Protein AF-A0A3B5K339-F1 (afdb_monomer)

Sequence (119 aa):
MIAVAQLWCQLKMARFLRPNIRSFVSSQLRMSSDQLGELGKGAGKGGGGGGSIREAGGAMGKKQAAEEEMYFRRKEQEQLAALKQHHQEEIDHHKKEIERLQREIDRHKGKIRKLKHDD

Structure (mmCIF, N/CA/C/O backbone):
data_AF-A0A3B5K339-F1
#
_entry.id   AF-A0A3B5K339-F1
#
loop_
_atom_site.group_PDB
_atom_site.id
_atom_site.type_symbol
_atom_site.label_atom_id
_atom_site.label_alt_id
_atom_site.label_comp_id
_atom_site.label_asym_id
_atom_site.label_entity_id
_atom_site.label_seq_id
_atom_site.pdbx_PDB_ins_code
_atom_site.Cartn_x
_atom_site.Cartn_y
_atom_site.Cartn_z
_atom_site.occupancy
_atom_site.B_iso_or_equiv
_atom_site.auth_seq_id
_atom_site.auth_comp_id
_atom_site.auth_asym_id
_atom_site.auth_atom_id
_atom_site.pdbx_PDB_model_num
ATOM 1 N N . MET A 1 1 ? -47.223 -0.184 -0.264 1.00 55.62 1 MET A N 1
ATOM 2 C CA . MET A 1 1 ? -47.301 0.618 -1.510 1.00 55.62 1 MET A CA 1
ATOM 3 C C . MET A 1 1 ? -45.941 0.984 -2.125 1.00 55.62 1 MET A C 1
ATOM 5 O O . MET A 1 1 ? -45.921 1.401 -3.271 1.00 55.62 1 MET A O 1
ATOM 9 N N . ILE A 1 2 ? -44.803 0.768 -1.449 1.00 49.03 2 ILE A N 1
ATOM 10 C CA . ILE A 1 2 ? -43.467 1.119 -1.984 1.00 49.03 2 ILE A CA 1
ATOM 11 C C . ILE A 1 2 ? -42.930 0.064 -2.982 1.00 49.03 2 ILE A C 1
ATOM 13 O O . ILE A 1 2 ? -42.337 0.414 -3.998 1.00 49.03 2 ILE A O 1
ATOM 17 N N . ALA A 1 3 ? -43.242 -1.223 -2.778 1.00 52.34 3 ALA A N 1
ATOM 18 C CA . ALA A 1 3 ? -42.737 -2.316 -3.621 1.00 52.34 3 ALA A CA 1
ATOM 19 C C . ALA A 1 3 ? -43.247 -2.301 -5.081 1.00 52.34 3 ALA A C 1
ATOM 21 O O . ALA A 1 3 ? -42.542 -2.736 -5.988 1.00 52.34 3 ALA A O 1
ATOM 22 N N . VAL A 1 4 ? -44.445 -1.760 -5.338 1.00 58.00 4 VAL A N 1
ATOM 23 C CA . VAL A 1 4 ? -45.028 -1.700 -6.695 1.00 58.00 4 VAL A CA 1
ATOM 24 C C . VAL A 1 4 ? -44.374 -0.591 -7.534 1.00 58.00 4 VAL A C 1
ATOM 26 O O . VAL A 1 4 ? -44.203 -0.750 -8.741 1.00 58.00 4 VAL A O 1
ATOM 29 N N . ALA A 1 5 ? -43.917 0.494 -6.898 1.00 55.41 5 ALA A N 1
ATOM 30 C CA . ALA A 1 5 ? -43.210 1.585 -7.572 1.00 55.41 5 ALA A CA 1
ATOM 31 C C . ALA A 1 5 ? -41.781 1.189 -7.991 1.00 55.41 5 ALA A C 1
ATOM 33 O O . ALA A 1 5 ? -41.331 1.552 -9.079 1.00 55.41 5 ALA A O 1
ATOM 34 N N . GLN A 1 6 ? -41.084 0.387 -7.176 1.00 49.78 6 GLN A N 1
ATOM 35 C CA . GLN A 1 6 ? -39.750 -0.124 -7.518 1.00 49.78 6 GLN A CA 1
ATOM 36 C C . GLN A 1 6 ? -39.779 -1.134 -8.672 1.00 49.78 6 GLN A C 1
ATOM 38 O O . GLN A 1 6 ? -38.906 -1.080 -9.539 1.00 49.78 6 GLN A O 1
ATOM 43 N N . LEU A 1 7 ? -40.814 -1.978 -8.757 1.00 54.22 7 LEU A N 1
ATOM 44 C CA . LEU A 1 7 ? -40.964 -2.914 -9.877 1.00 54.22 7 LEU A CA 1
ATOM 45 C C . LEU A 1 7 ? -41.302 -2.203 -11.202 1.00 54.22 7 LEU A C 1
ATOM 47 O O . LEU A 1 7 ? -40.845 -2.618 -12.266 1.00 54.22 7 LEU A O 1
ATOM 51 N N . TRP A 1 8 ? -42.053 -1.098 -11.152 1.00 51.84 8 TRP A N 1
ATOM 52 C CA . TRP A 1 8 ? -42.402 -0.326 -12.352 1.00 51.84 8 TRP A CA 1
ATOM 53 C C . TRP A 1 8 ? -41.218 0.487 -12.904 1.00 51.84 8 TRP A C 1
ATOM 55 O O . TRP A 1 8 ? -41.083 0.645 -14.118 1.00 51.84 8 TRP A O 1
ATOM 65 N N . CYS A 1 9 ? -40.315 0.944 -12.028 1.00 49.72 9 CYS A N 1
ATOM 66 C CA . CYS A 1 9 ? -39.100 1.665 -12.420 1.00 49.72 9 CYS A CA 1
ATOM 67 C C . CYS A 1 9 ? -38.071 0.749 -13.113 1.00 49.72 9 CYS A C 1
ATOM 69 O O . CYS A 1 9 ? -37.437 1.154 -14.088 1.00 49.72 9 CYS A O 1
ATOM 71 N N . GLN A 1 10 ? -37.964 -0.518 -12.691 1.00 50.00 10 GLN A N 1
ATOM 72 C CA . GLN A 1 10 ? -37.074 -1.490 -13.341 1.00 50.00 10 GLN A CA 1
ATOM 73 C C . GLN A 1 10 ? -37.571 -1.929 -14.728 1.00 50.00 10 GLN A C 1
ATOM 75 O O . GLN A 1 10 ? -36.763 -2.124 -15.636 1.00 50.00 10 GLN A O 1
ATOM 80 N N . LEU A 1 11 ? -38.888 -2.032 -14.939 1.00 53.88 11 LEU A N 1
ATOM 81 C CA . LEU A 1 11 ? -39.436 -2.547 -16.200 1.00 53.88 11 LEU A CA 1
ATOM 82 C C . LEU A 1 11 ? -39.414 -1.518 -17.351 1.00 53.88 11 LEU A C 1
ATOM 84 O O . LEU A 1 11 ? -39.384 -1.902 -18.521 1.00 53.88 11 LEU A O 1
ATOM 88 N N . LYS A 1 12 ? -39.394 -0.210 -17.052 1.00 47.66 12 LYS A N 1
ATOM 89 C CA . LYS A 1 12 ? -39.463 0.858 -18.071 1.00 47.66 12 LYS A CA 1
ATOM 90 C C . LYS A 1 12 ? -38.102 1.287 -18.637 1.00 47.66 12 LYS A C 1
ATOM 92 O O . LYS A 1 12 ? -38.061 1.890 -19.706 1.00 47.66 12 LYS A O 1
ATOM 97 N N . MET A 1 13 ? -36.996 0.930 -17.979 1.00 43.91 13 MET A N 1
ATOM 98 C CA . MET A 1 13 ? -35.635 1.284 -18.422 1.00 43.91 13 MET A CA 1
ATOM 99 C C . MET A 1 13 ? -34.962 0.211 -19.291 1.00 43.91 13 MET A C 1
ATOM 101 O O . MET A 1 13 ? -33.965 0.483 -19.953 1.00 43.91 13 MET A O 1
ATOM 105 N N . ALA A 1 14 ? -35.532 -0.994 -19.377 1.00 51.09 14 ALA A N 1
ATOM 106 C CA . ALA A 1 14 ? -34.934 -2.112 -20.112 1.00 51.09 14 ALA A CA 1
ATOM 107 C C . ALA A 1 14 ? -35.214 -2.120 -21.633 1.00 51.09 14 ALA A C 1
ATOM 109 O O . ALA A 1 14 ? -34.805 -3.051 -22.327 1.00 51.09 14 ALA A O 1
ATOM 110 N N . ARG A 1 15 ? -35.911 -1.113 -22.186 1.00 55.22 15 ARG A N 1
ATOM 111 C CA . ARG A 1 15 ? -36.325 -1.094 -23.608 1.00 55.22 15 ARG A CA 1
ATOM 112 C C . ARG A 1 15 ? -35.711 -0.002 -24.481 1.00 55.22 15 ARG A C 1
ATOM 114 O O . ARG A 1 15 ? -36.092 0.068 -25.644 1.00 55.22 15 ARG A O 1
ATOM 121 N N . PHE A 1 16 ? -34.763 0.801 -23.992 1.00 50.78 16 PHE A N 1
ATOM 122 C CA . PHE A 1 16 ? -34.277 1.942 -24.785 1.00 50.78 16 PHE A CA 1
ATOM 123 C C . PHE A 1 16 ? -32.771 2.023 -25.061 1.00 50.78 16 PHE A C 1
ATOM 125 O O . PHE A 1 16 ? -32.335 2.936 -25.748 1.00 50.78 16 PHE A O 1
ATOM 132 N N . LEU A 1 17 ? -31.951 1.065 -24.629 1.00 53.28 17 LEU A N 1
ATOM 133 C CA . LEU A 1 17 ? -30.512 1.115 -24.917 1.00 53.28 17 LEU A CA 1
ATOM 134 C C . LEU A 1 17 ? -30.004 -0.245 -25.392 1.00 53.28 17 LEU A C 1
ATOM 136 O O . LEU A 1 17 ? -29.384 -1.001 -24.653 1.00 53.28 17 LEU A O 1
ATOM 140 N N . ARG A 1 18 ? -30.269 -0.548 -26.666 1.00 57.03 18 ARG A N 1
ATOM 141 C CA . ARG A 1 18 ? -29.480 -1.522 -27.432 1.00 57.03 18 ARG A CA 1
ATOM 142 C C . ARG A 1 18 ? -28.493 -0.759 -28.321 1.00 57.03 18 ARG A C 1
ATOM 144 O O . ARG A 1 18 ? -28.877 -0.373 -29.423 1.00 57.03 18 ARG A O 1
ATOM 151 N N . PRO A 1 19 ? -27.242 -0.521 -27.89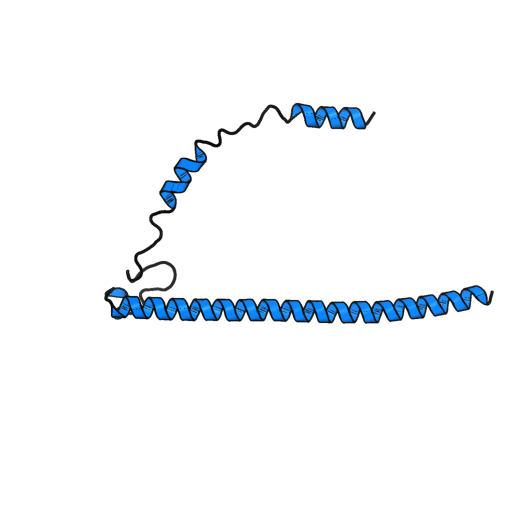4 1.00 55.47 19 PRO A N 1
ATOM 152 C CA . PRO A 1 19 ? -26.221 -0.031 -28.804 1.00 55.47 19 PRO A CA 1
ATOM 153 C C . PRO A 1 19 ? -25.725 -1.168 -29.708 1.00 55.47 19 PRO A C 1
ATOM 155 O O . PRO A 1 19 ? -25.596 -2.324 -29.303 1.00 55.47 19 PRO A O 1
ATOM 158 N N . ASN A 1 20 ? -25.467 -0.826 -30.967 1.00 57.53 20 ASN A N 1
ATOM 159 C CA . ASN A 1 20 ? -25.044 -1.735 -32.024 1.00 57.53 20 ASN A CA 1
ATOM 160 C C . ASN A 1 20 ? -23.535 -2.033 -31.882 1.00 57.53 20 ASN A C 1
ATOM 162 O O . ASN A 1 20 ? -22.684 -1.316 -32.404 1.00 57.53 20 ASN A O 1
ATOM 166 N N . ILE A 1 21 ? -23.199 -3.090 -31.137 1.00 58.12 21 ILE A N 1
ATOM 167 C CA . ILE A 1 21 ? -21.834 -3.441 -30.682 1.00 58.12 21 ILE A CA 1
ATOM 168 C C . ILE A 1 21 ? -20.873 -3.779 -31.848 1.00 58.12 21 ILE A C 1
ATOM 170 O O . ILE A 1 21 ? -19.658 -3.831 -31.679 1.00 58.12 21 ILE A O 1
ATOM 174 N N . ARG A 1 22 ? -21.386 -3.975 -33.070 1.00 55.16 22 ARG A N 1
ATOM 175 C CA . ARG A 1 22 ? -20.583 -4.388 -34.234 1.00 55.16 22 ARG A CA 1
ATOM 176 C C . ARG A 1 22 ? -19.740 -3.281 -34.878 1.00 55.16 22 ARG A C 1
ATOM 178 O O . ARG A 1 22 ? -18.737 -3.608 -35.496 1.00 55.16 22 ARG A O 1
ATOM 185 N N . SER A 1 23 ? -20.099 -2.004 -34.734 1.00 52.47 23 SER A N 1
ATOM 186 C CA . SER A 1 23 ? -19.377 -0.906 -35.409 1.00 52.47 23 SER A CA 1
ATOM 187 C C . SER A 1 23 ? -18.140 -0.414 -34.648 1.00 52.47 23 SER A C 1
ATOM 189 O O . SER A 1 23 ? -17.258 0.190 -35.252 1.00 52.47 23 SER A O 1
ATOM 191 N N . PHE A 1 24 ? -18.068 -0.642 -33.334 1.00 52.91 24 PHE A N 1
ATOM 192 C CA . PHE A 1 24 ? -16.980 -0.128 -32.493 1.00 52.91 24 PHE A CA 1
ATOM 193 C C . PHE A 1 24 ? -15.721 -1.012 -32.556 1.00 52.91 24 PHE A C 1
ATOM 195 O O . PHE A 1 24 ? -14.596 -0.527 -32.489 1.00 52.91 24 PHE A O 1
ATOM 202 N N . VAL A 1 25 ? -15.894 -2.320 -32.768 1.00 53.94 25 VAL A N 1
ATOM 203 C CA . VAL A 1 25 ? -14.775 -3.277 -32.789 1.00 53.94 25 VAL A CA 1
ATOM 204 C C . VAL A 1 25 ? -13.904 -3.120 -34.047 1.00 53.94 25 VAL A C 1
ATOM 206 O O . VAL A 1 25 ? -12.694 -3.331 -33.989 1.00 53.94 25 VAL A O 1
ATOM 209 N N . SER A 1 26 ? -14.471 -2.680 -35.178 1.00 50.31 26 SER A N 1
ATOM 210 C CA . SER A 1 26 ? -13.718 -2.507 -36.430 1.00 50.31 26 SER A CA 1
ATOM 211 C C . SER A 1 26 ? -12.828 -1.259 -36.469 1.00 50.31 26 SER A C 1
ATOM 213 O O . SER A 1 26 ? -11.828 -1.268 -37.185 1.00 50.31 26 SER A O 1
ATOM 215 N N . SER A 1 27 ? -13.138 -0.198 -35.709 1.00 49.84 27 SER A N 1
ATOM 216 C CA . SER A 1 27 ? -12.265 0.987 -35.622 1.00 49.84 27 SER A CA 1
ATOM 217 C C . SER A 1 27 ? -11.094 0.786 -34.658 1.00 49.84 27 SER A C 1
ATOM 219 O O . SER A 1 27 ? -10.034 1.369 -34.865 1.00 49.84 27 SER A O 1
ATOM 221 N N . GLN A 1 28 ? -11.249 -0.074 -33.645 1.00 45.09 28 GLN A N 1
ATOM 222 C CA . GLN A 1 28 ? -10.217 -0.303 -32.629 1.00 45.09 28 GLN A CA 1
ATOM 223 C C . GLN A 1 28 ? -9.027 -1.127 -33.158 1.00 45.09 28 GLN A C 1
ATOM 225 O O . GLN A 1 28 ? -7.889 -0.878 -32.773 1.00 45.09 28 GLN A O 1
ATOM 230 N N . LEU A 1 29 ? -9.258 -2.075 -34.077 1.00 48.41 29 LEU A N 1
ATOM 231 C CA . LEU A 1 29 ? -8.200 -2.964 -34.585 1.00 48.41 29 LEU A CA 1
ATOM 232 C C . LEU A 1 29 ? -7.220 -2.286 -35.556 1.00 48.41 29 LEU A C 1
ATOM 234 O O . LEU A 1 29 ? -6.087 -2.740 -35.682 1.00 48.41 29 LEU A O 1
ATOM 238 N N . ARG A 1 30 ? -7.609 -1.183 -36.211 1.00 47.75 30 ARG A N 1
ATOM 239 C CA . ARG A 1 30 ? -6.718 -0.461 -37.140 1.00 47.75 30 ARG A CA 1
ATOM 240 C C . ARG A 1 30 ? -5.716 0.458 -36.425 1.00 47.75 30 ARG A C 1
ATOM 242 O O . ARG A 1 30 ? -4.797 0.956 -37.055 1.00 47.75 30 ARG A O 1
ATOM 249 N N . MET A 1 31 ? -5.871 0.677 -35.118 1.00 43.97 31 MET A N 1
ATOM 250 C CA . MET A 1 31 ? -5.000 1.566 -34.333 1.00 43.97 31 MET A CA 1
ATOM 251 C C . MET A 1 31 ? -3.951 0.815 -33.495 1.00 43.97 31 MET A C 1
ATOM 253 O O . MET A 1 31 ? -3.185 1.450 -32.776 1.00 43.97 31 MET A O 1
ATOM 257 N N . SER A 1 32 ? -3.899 -0.521 -33.567 1.00 48.34 32 SER A N 1
ATOM 258 C CA . SER A 1 32 ? -3.012 -1.340 -32.721 1.00 48.34 32 SER A CA 1
ATOM 259 C C . SER A 1 32 ? -1.843 -2.006 -33.456 1.00 48.34 32 SER A C 1
ATOM 261 O O . SER A 1 32 ? -0.977 -2.561 -32.785 1.00 48.34 32 SER A O 1
ATOM 263 N N . SER A 1 33 ? -1.763 -1.951 -34.791 1.00 48.41 33 SER A N 1
ATOM 264 C CA . SER A 1 33 ? -0.665 -2.595 -35.541 1.00 48.41 33 SER A CA 1
ATOM 265 C C . SER A 1 33 ? 0.586 -1.731 -35.696 1.00 48.41 33 SER A C 1
ATOM 267 O O . SER A 1 33 ? 1.676 -2.274 -35.842 1.00 48.41 33 SER A O 1
ATOM 269 N N . ASP A 1 34 ? 0.460 -0.405 -35.617 1.00 47.25 34 ASP A N 1
ATOM 270 C CA . ASP A 1 34 ? 1.539 0.507 -36.036 1.00 47.25 34 ASP A CA 1
ATOM 271 C C . ASP A 1 34 ? 2.401 1.011 -34.867 1.00 47.25 34 ASP A C 1
ATOM 273 O O . ASP A 1 34 ? 3.272 1.861 -35.039 1.00 47.25 34 ASP A O 1
ATOM 277 N N . GLN A 1 35 ? 2.175 0.493 -33.655 1.00 49.00 35 GLN A N 1
ATOM 278 C CA . GLN A 1 35 ? 2.873 0.941 -32.444 1.00 49.00 35 GLN A CA 1
ATOM 279 C C . GLN A 1 35 ? 3.912 -0.047 -31.900 1.00 49.00 35 GLN A C 1
ATOM 281 O O . GLN A 1 35 ? 4.466 0.176 -30.824 1.00 49.00 35 GLN A O 1
ATOM 286 N N . LEU A 1 36 ? 4.218 -1.107 -32.652 1.00 49.25 36 LEU A N 1
ATOM 287 C CA . LEU A 1 36 ? 5.441 -1.889 -32.482 1.00 49.25 36 LEU A CA 1
ATOM 288 C C . LEU A 1 36 ? 6.520 -1.258 -33.363 1.00 49.25 36 LEU A C 1
ATOM 290 O O . LEU A 1 36 ? 6.839 -1.745 -34.445 1.00 49.25 36 LEU A O 1
ATOM 294 N N . GLY A 1 37 ? 7.042 -0.118 -32.906 1.00 54.12 37 GLY A N 1
ATOM 295 C CA . GLY A 1 37 ? 8.240 0.471 -33.489 1.00 54.12 37 GLY A CA 1
ATOM 296 C C . GLY A 1 37 ? 9.350 -0.577 -33.513 1.00 54.12 37 GLY A C 1
ATOM 297 O O . GLY A 1 37 ? 9.625 -1.227 -32.507 1.00 54.12 37 GLY A O 1
ATOM 298 N N . GLU A 1 38 ? 9.938 -0.771 -34.687 1.00 54.69 38 GLU A N 1
ATOM 299 C CA . GLU A 1 38 ? 11.027 -1.707 -34.930 1.00 54.69 38 GLU A CA 1
ATOM 300 C C . GLU A 1 38 ? 12.147 -1.484 -33.896 1.00 54.69 38 GLU A C 1
ATOM 302 O O . GLU A 1 38 ? 12.750 -0.406 -33.857 1.00 54.69 38 GLU A O 1
ATOM 307 N N . LEU A 1 39 ? 12.395 -2.481 -33.033 1.00 52.97 39 LEU A N 1
ATOM 308 C CA . LEU A 1 39 ? 13.449 -2.448 -32.014 1.00 52.97 39 LEU A CA 1
ATOM 309 C C . LEU A 1 39 ? 14.778 -2.084 -32.698 1.00 52.97 39 LEU A C 1
ATOM 311 O O . LEU A 1 39 ? 15.337 -2.886 -33.452 1.00 52.97 39 LEU A O 1
ATOM 315 N N . GLY A 1 40 ? 15.251 -0.852 -32.491 1.00 51.47 40 GLY A N 1
ATOM 316 C CA . GLY A 1 40 ? 16.467 -0.326 -33.120 1.00 51.47 40 GLY A CA 1
ATOM 317 C C . GLY A 1 40 ? 16.321 0.884 -34.035 1.00 51.47 40 GLY A C 1
ATOM 318 O O . GLY A 1 40 ? 17.344 1.355 -34.517 1.00 51.47 40 GLY A O 1
ATOM 319 N N . LYS A 1 41 ? 15.122 1.421 -34.285 1.00 54.78 41 LYS A N 1
ATOM 320 C CA . LYS A 1 41 ? 15.016 2.774 -34.857 1.00 54.78 41 LYS A CA 1
ATOM 321 C C . LYS A 1 41 ? 15.187 3.789 -33.731 1.00 54.78 41 LYS A C 1
ATOM 323 O O . LYS A 1 41 ? 14.347 3.863 -32.839 1.00 54.78 41 LYS A O 1
ATOM 328 N N . GLY A 1 42 ? 16.300 4.520 -33.760 1.00 52.88 42 GLY A N 1
ATOM 329 C CA . GLY A 1 42 ? 16.843 5.353 -32.680 1.00 52.88 42 GLY A CA 1
ATOM 330 C C . GLY A 1 42 ? 15.999 6.521 -32.151 1.00 52.88 42 GLY A C 1
ATOM 331 O O . GLY A 1 42 ? 16.546 7.382 -31.479 1.00 52.88 42 GLY A O 1
ATOM 332 N N . ALA A 1 43 ? 14.687 6.553 -32.369 1.00 53.78 43 ALA A N 1
ATOM 333 C CA . ALA A 1 43 ? 13.790 7.536 -31.773 1.00 53.78 43 ALA A CA 1
ATOM 334 C C . ALA A 1 43 ? 12.412 6.897 -31.526 1.00 53.78 43 ALA A C 1
ATOM 336 O O . ALA A 1 43 ? 11.501 7.006 -32.344 1.00 53.78 43 ALA A O 1
ATOM 337 N N . GLY A 1 44 ? 12.255 6.173 -30.412 1.00 56.50 44 GLY A N 1
ATOM 338 C CA . GLY A 1 44 ? 11.018 5.447 -30.112 1.00 56.50 44 GLY A CA 1
ATOM 339 C C . GLY A 1 44 ? 10.745 5.240 -28.621 1.00 56.50 44 GLY A C 1
ATOM 340 O O . GLY A 1 44 ? 11.495 4.559 -27.934 1.00 56.50 44 GLY A O 1
ATOM 341 N N . LYS A 1 45 ? 9.635 5.841 -28.163 1.00 51.69 45 LYS A N 1
ATOM 342 C CA . LYS A 1 45 ? 8.802 5.602 -26.958 1.00 51.69 45 LYS A CA 1
ATOM 343 C C . LYS A 1 45 ? 9.457 5.378 -25.579 1.00 51.69 45 LYS A C 1
ATOM 345 O O . LYS A 1 45 ? 8.792 4.837 -24.700 1.00 51.69 45 LYS A O 1
ATOM 350 N N . GLY A 1 46 ? 10.679 5.853 -25.336 1.00 56.50 46 GLY A N 1
ATOM 351 C CA . GLY A 1 46 ? 11.211 5.842 -23.962 1.00 56.50 46 GLY A CA 1
ATOM 352 C C . GLY A 1 46 ? 12.482 6.633 -23.661 1.00 56.50 46 GLY A C 1
ATOM 353 O O . GLY A 1 46 ? 12.695 6.987 -22.510 1.00 56.50 46 GLY A O 1
ATOM 354 N N . GLY A 1 47 ? 13.312 6.973 -24.645 1.00 55.91 47 GLY A N 1
ATOM 355 C CA . GLY A 1 47 ? 14.536 7.733 -24.384 1.00 55.91 47 GLY A C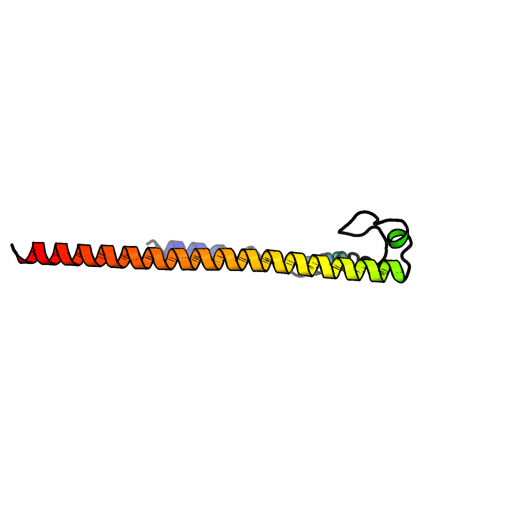A 1
ATOM 356 C C . GLY A 1 47 ? 15.033 8.408 -25.649 1.00 55.91 47 GLY A C 1
ATOM 357 O O . GLY A 1 47 ? 15.030 7.786 -26.710 1.00 55.91 47 GLY A O 1
ATOM 358 N N . GLY A 1 48 ? 15.392 9.690 -25.541 1.00 59.81 48 GLY A N 1
ATOM 359 C CA . GLY A 1 48 ? 15.973 10.459 -26.643 1.00 59.81 48 GLY A CA 1
ATOM 360 C C . GLY A 1 48 ? 17.198 9.756 -27.229 1.00 59.81 48 GLY A C 1
ATOM 361 O O . GLY A 1 48 ? 17.865 9.006 -26.515 1.00 59.81 48 GLY A O 1
ATOM 362 N N . GLY A 1 49 ? 17.451 9.979 -28.524 1.00 58.72 49 GLY A N 1
ATOM 363 C CA . GLY A 1 49 ? 18.473 9.297 -29.326 1.00 58.72 49 GLY A CA 1
ATOM 364 C C . GLY A 1 49 ? 19.790 9.149 -28.569 1.00 58.72 49 GLY A C 1
ATOM 365 O O . GLY A 1 49 ? 20.545 10.107 -28.419 1.00 58.72 49 GLY A O 1
ATOM 366 N N . GLY A 1 50 ? 20.024 7.953 -28.019 1.00 59.00 50 GLY A N 1
ATOM 367 C CA . GLY A 1 50 ? 21.109 7.643 -27.082 1.00 59.00 50 GLY A CA 1
ATOM 368 C C . GLY A 1 50 ? 22.484 7.575 -27.748 1.00 59.00 50 GLY A C 1
ATOM 369 O O . GLY A 1 50 ? 23.155 6.550 -27.663 1.00 59.00 50 GLY A O 1
ATOM 370 N N . GLY A 1 51 ? 22.881 8.645 -28.440 1.00 62.69 51 GLY A N 1
ATOM 371 C CA . GLY A 1 51 ? 24.124 8.761 -29.195 1.00 62.69 51 GLY A CA 1
ATOM 372 C C . GLY A 1 51 ? 24.079 8.126 -30.590 1.00 62.69 51 GLY A C 1
ATOM 373 O O . GLY A 1 51 ? 23.163 7.381 -30.947 1.00 62.69 51 GLY A O 1
ATOM 374 N N . SER A 1 52 ? 25.121 8.402 -31.380 1.00 62.06 52 SER A N 1
ATOM 375 C CA . SER A 1 52 ? 25.257 7.979 -32.785 1.00 62.06 52 SER A CA 1
ATOM 376 C C . SER A 1 52 ? 25.156 6.463 -33.001 1.00 62.06 52 SER A C 1
ATOM 378 O O . SER A 1 52 ? 24.770 6.024 -34.078 1.00 62.06 52 SER A O 1
ATOM 380 N N . ILE A 1 53 ? 25.449 5.651 -31.979 1.00 58.06 53 ILE A N 1
ATOM 381 C CA . ILE A 1 53 ? 25.429 4.180 -32.048 1.00 58.06 53 ILE A CA 1
ATOM 382 C C . ILE A 1 53 ? 23.994 3.624 -32.026 1.00 58.06 53 ILE A C 1
ATOM 384 O O . ILE A 1 53 ? 23.687 2.677 -32.754 1.00 58.06 53 ILE A O 1
ATOM 388 N N . ARG A 1 54 ? 23.102 4.221 -31.225 1.00 60.09 54 ARG A N 1
ATOM 389 C CA . ARG A 1 54 ? 21.673 3.862 -31.178 1.00 60.09 54 ARG A CA 1
ATOM 390 C C . ARG A 1 54 ? 20.894 4.452 -32.349 1.00 60.09 54 ARG A C 1
ATOM 392 O O . ARG A 1 54 ? 20.030 3.775 -32.896 1.00 60.09 54 ARG A O 1
ATOM 399 N N . GLU A 1 55 ? 21.235 5.674 -32.750 1.00 61.94 55 GLU A N 1
ATOM 400 C CA . GLU A 1 55 ? 20.677 6.352 -33.930 1.00 61.94 55 GLU A CA 1
ATOM 401 C C . GLU A 1 55 ? 20.997 5.606 -35.234 1.00 61.94 55 GLU A C 1
AT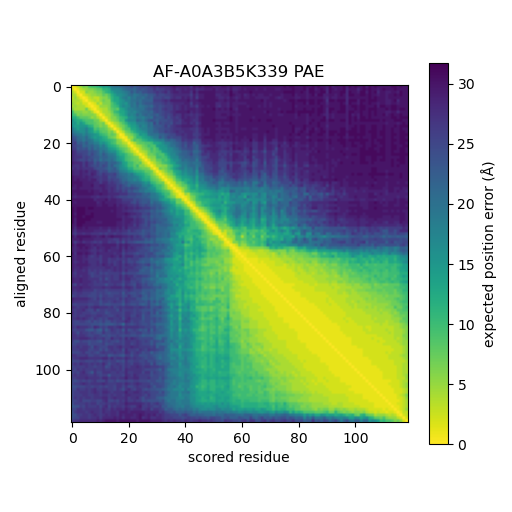OM 403 O O . GLU A 1 55 ? 20.115 5.436 -36.073 1.00 61.94 55 GLU A O 1
ATOM 408 N N . ALA A 1 56 ? 22.218 5.071 -35.372 1.00 66.62 56 ALA A N 1
ATOM 409 C CA . ALA A 1 56 ? 22.631 4.318 -36.558 1.00 66.62 56 ALA A CA 1
ATOM 410 C C . ALA A 1 56 ? 21.873 2.988 -36.761 1.00 66.62 56 ALA A C 1
ATOM 412 O O . ALA A 1 56 ? 21.955 2.401 -37.838 1.00 66.62 56 ALA A O 1
ATOM 413 N N . GLY A 1 57 ? 21.152 2.482 -35.750 1.00 63.09 57 GLY A N 1
ATOM 414 C CA . GLY A 1 57 ? 20.237 1.339 -35.890 1.00 63.09 57 GLY A CA 1
ATOM 415 C C . GLY A 1 57 ? 20.873 -0.004 -36.285 1.00 63.09 57 GLY A C 1
ATOM 416 O O . GLY A 1 57 ? 20.168 -0.926 -36.704 1.00 63.09 57 GLY A O 1
ATOM 417 N N . GLY A 1 58 ? 22.196 -0.142 -36.147 1.00 72.94 58 GLY A N 1
ATOM 418 C CA . GLY A 1 58 ? 22.932 -1.375 -36.447 1.00 72.94 58 GLY A CA 1
ATOM 419 C C . GLY A 1 58 ? 22.724 -2.492 -35.413 1.00 72.94 58 GLY A C 1
ATOM 420 O O . GLY A 1 58 ? 22.122 -2.293 -34.358 1.00 72.94 58 GLY A O 1
ATOM 421 N N . ALA A 1 59 ? 23.272 -3.685 -35.676 1.00 76.12 59 ALA A N 1
ATOM 422 C CA . ALA A 1 59 ? 23.135 -4.854 -34.792 1.00 76.12 59 ALA A CA 1
ATOM 423 C C . ALA A 1 59 ? 23.613 -4.595 -33.346 1.00 76.12 59 ALA A C 1
ATOM 425 O O . ALA A 1 59 ? 22.988 -5.063 -32.394 1.00 76.12 59 ALA A O 1
ATOM 426 N N . MET A 1 60 ? 24.680 -3.803 -33.170 1.00 73.31 60 MET A N 1
ATOM 427 C CA . MET A 1 60 ? 25.170 -3.402 -31.844 1.00 73.31 60 MET A CA 1
ATOM 428 C C . MET A 1 60 ? 24.210 -2.439 -31.131 1.00 73.31 60 MET A C 1
ATOM 430 O O . MET A 1 60 ? 23.935 -2.637 -29.951 1.00 73.31 60 MET A O 1
ATOM 434 N N . GLY A 1 61 ? 23.634 -1.463 -31.843 1.00 78.75 61 GLY A N 1
ATOM 435 C CA . GLY A 1 61 ? 22.640 -0.540 -31.283 1.00 78.75 61 GLY A CA 1
ATOM 436 C C . GLY A 1 61 ? 21.349 -1.251 -30.861 1.00 78.75 61 GLY A C 1
ATOM 437 O O . GLY A 1 61 ? 20.802 -0.960 -29.798 1.00 78.75 61 GLY A O 1
ATOM 438 N N . LYS A 1 62 ? 20.907 -2.256 -31.635 1.00 78.44 62 LYS A N 1
ATOM 439 C CA . LYS A 1 62 ? 19.768 -3.126 -31.282 1.00 78.44 62 LYS A CA 1
ATOM 440 C C . LYS A 1 62 ? 20.032 -3.941 -30.014 1.00 78.44 62 LYS A C 1
ATOM 442 O O . LYS A 1 62 ? 19.173 -3.994 -29.137 1.00 78.44 62 LYS A O 1
ATOM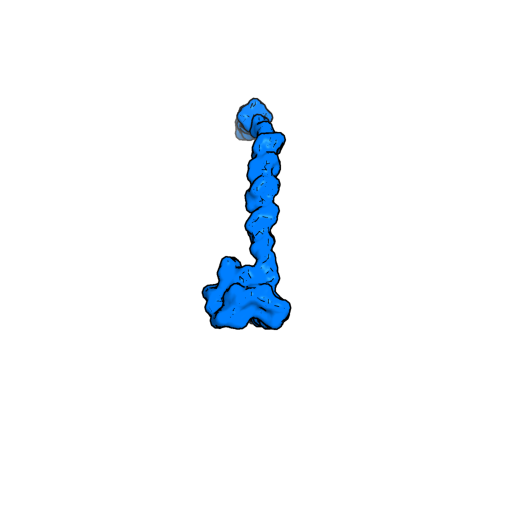 447 N N . LYS A 1 63 ? 21.223 -4.541 -29.896 1.00 82.56 63 LYS A N 1
ATOM 448 C CA . LYS A 1 63 ? 21.623 -5.312 -28.709 1.00 82.56 63 LYS A CA 1
ATOM 449 C C . LYS A 1 63 ? 21.691 -4.431 -27.456 1.00 82.56 63 LYS A C 1
ATOM 451 O O . LYS A 1 63 ? 21.108 -4.792 -26.440 1.00 82.56 63 LYS A O 1
ATOM 456 N N . GLN A 1 64 ? 22.326 -3.263 -27.551 1.00 80.62 64 GLN A N 1
ATOM 457 C CA . GLN A 1 64 ? 22.417 -2.301 -26.445 1.00 80.62 64 GLN A CA 1
ATOM 458 C C . GLN A 1 64 ? 21.036 -1.808 -25.999 1.00 80.62 64 GLN A C 1
ATOM 460 O O . GLN A 1 64 ? 20.756 -1.752 -24.806 1.00 80.62 64 GLN A O 1
ATOM 465 N N . ALA A 1 65 ? 20.136 -1.516 -26.944 1.00 81.88 65 ALA A N 1
ATOM 466 C CA . ALA A 1 65 ? 18.786 -1.085 -26.603 1.00 81.88 65 ALA A CA 1
ATOM 467 C C . ALA A 1 65 ? 17.999 -2.157 -25.831 1.00 81.88 65 ALA A C 1
ATOM 469 O O . ALA A 1 65 ? 17.332 -1.826 -24.854 1.00 81.88 65 ALA A O 1
ATOM 470 N N . ALA A 1 66 ? 18.121 -3.425 -26.233 1.00 83.81 66 ALA A N 1
ATOM 471 C CA . ALA A 1 66 ? 17.475 -4.541 -25.548 1.00 83.81 66 ALA A CA 1
ATOM 472 C C . ALA A 1 66 ? 18.055 -4.784 -24.142 1.00 83.81 66 ALA A C 1
ATOM 474 O O . ALA A 1 66 ? 17.305 -5.049 -23.204 1.00 83.81 66 ALA A O 1
ATOM 475 N N . GLU A 1 67 ? 19.376 -4.680 -23.974 1.00 86.44 67 GLU A N 1
ATOM 476 C CA . GLU A 1 67 ? 20.029 -4.828 -22.666 1.00 86.44 67 GLU A CA 1
ATOM 477 C C . GLU A 1 67 ? 19.605 -3.725 -21.689 1.00 86.44 67 GLU A C 1
ATOM 479 O O . GLU A 1 67 ? 19.256 -4.020 -20.543 1.00 86.44 67 GLU A O 1
ATOM 484 N N . GLU A 1 68 ? 19.556 -2.473 -22.149 1.00 85.25 68 GLU A N 1
ATOM 485 C CA . GLU A 1 68 ? 19.060 -1.356 -21.343 1.00 85.25 68 GLU A CA 1
ATOM 486 C C . GLU A 1 68 ? 17.584 -1.527 -20.966 1.00 85.25 68 GLU A C 1
ATOM 488 O O . GLU A 1 68 ? 17.227 -1.365 -19.800 1.00 85.25 68 GLU A O 1
ATOM 493 N N . GLU A 1 69 ? 16.718 -1.906 -21.912 1.00 84.75 69 GLU A N 1
ATOM 494 C CA . GLU A 1 69 ? 15.295 -2.135 -21.629 1.00 84.75 69 GLU A CA 1
ATOM 495 C C . GLU A 1 69 ? 15.106 -3.231 -20.568 1.00 84.75 69 GLU A C 1
ATOM 497 O O . GLU A 1 69 ? 14.312 -3.077 -19.637 1.00 84.75 69 GLU A O 1
ATOM 502 N N . MET A 1 70 ? 15.877 -4.321 -20.652 1.00 88.50 70 MET A N 1
ATOM 503 C CA . MET A 1 70 ? 15.847 -5.390 -19.652 1.00 88.50 70 MET A CA 1
ATOM 504 C C . MET A 1 70 ? 16.349 -4.920 -18.284 1.00 88.50 70 MET A C 1
ATOM 506 O O . MET A 1 70 ? 15.790 -5.324 -17.262 1.00 88.50 70 MET A O 1
ATOM 510 N N . TYR A 1 71 ? 17.375 -4.067 -18.243 1.00 91.06 71 TYR A N 1
ATOM 511 C CA . TYR A 1 71 ? 17.866 -3.475 -17.000 1.00 91.06 71 TYR A CA 1
ATOM 512 C C . TYR A 1 71 ? 16.795 -2.606 -16.331 1.00 91.06 71 TYR A C 1
ATOM 514 O O . TYR A 1 71 ? 16.490 -2.809 -15.153 1.00 91.06 71 TYR A O 1
AT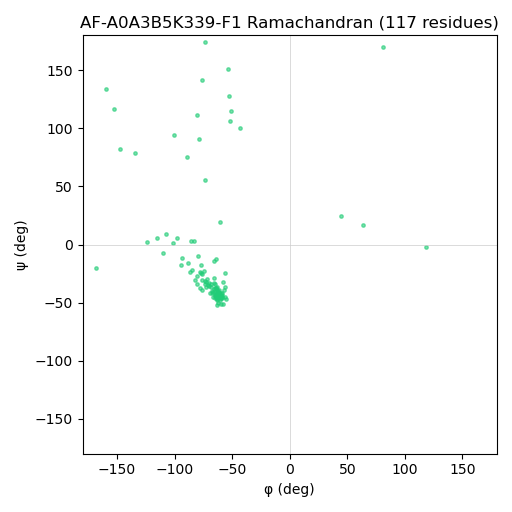OM 522 N N . PHE A 1 72 ? 16.172 -1.692 -17.080 1.00 89.62 72 PHE A N 1
ATOM 523 C CA . PHE A 1 72 ? 15.137 -0.811 -16.537 1.00 89.62 72 PHE A CA 1
ATOM 524 C C . PHE A 1 72 ? 13.896 -1.584 -16.102 1.00 89.62 72 PHE A C 1
ATOM 526 O O . PHE A 1 72 ? 13.406 -1.353 -15.000 1.00 89.62 72 PHE A O 1
ATOM 533 N N . ARG A 1 73 ? 13.457 -2.587 -16.873 1.00 91.19 73 ARG A N 1
ATOM 534 C CA . ARG A 1 73 ? 12.352 -3.462 -16.453 1.00 91.19 73 ARG A CA 1
ATOM 535 C C . ARG A 1 73 ? 12.637 -4.178 -15.138 1.00 91.19 73 ARG A C 1
ATOM 537 O O . ARG A 1 73 ? 11.751 -4.269 -14.292 1.00 91.19 73 ARG A O 1
ATOM 544 N N . ARG A 1 74 ? 13.860 -4.681 -14.940 1.00 95.31 74 ARG A N 1
ATOM 545 C CA . ARG A 1 74 ? 14.253 -5.298 -13.661 1.00 95.31 74 ARG A CA 1
ATOM 546 C C . ARG A 1 74 ? 14.231 -4.277 -12.527 1.00 95.31 74 ARG A C 1
ATOM 548 O O . ARG A 1 74 ? 13.691 -4.573 -11.468 1.00 95.31 74 ARG A O 1
ATOM 555 N N . LYS A 1 75 ? 14.746 -3.066 -12.756 1.00 95.31 75 LYS A N 1
ATOM 556 C CA . LYS A 1 75 ? 14.742 -1.993 -11.751 1.00 95.31 75 LYS A CA 1
ATOM 557 C C . LYS A 1 75 ? 13.336 -1.546 -11.362 1.00 95.31 75 LYS A C 1
ATOM 559 O O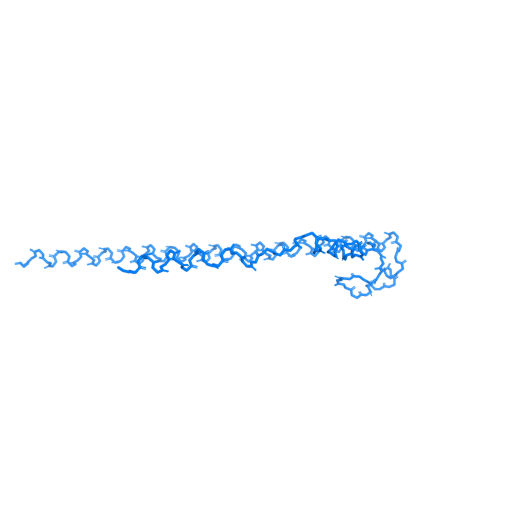 . LYS A 1 75 ? 13.063 -1.386 -10.176 1.00 95.31 75 LYS A O 1
ATOM 564 N N . GLU A 1 76 ? 12.433 -1.410 -12.326 1.00 93.50 76 GLU A N 1
ATOM 565 C CA . GLU A 1 76 ? 11.021 -1.119 -12.063 1.00 93.50 76 GLU A CA 1
ATOM 566 C C . GLU A 1 76 ? 10.367 -2.234 -11.236 1.00 93.50 76 GLU A C 1
ATOM 568 O O . GLU A 1 76 ? 9.669 -1.960 -10.260 1.00 93.50 76 GLU A O 1
ATOM 573 N N . GLN A 1 77 ? 10.631 -3.501 -11.572 1.00 96.25 77 GLN A N 1
ATOM 574 C CA . GLN A 1 77 ? 10.124 -4.642 -10.806 1.00 96.25 77 GLN A CA 1
ATOM 575 C C . GLN A 1 77 ? 10.661 -4.666 -9.371 1.00 96.25 77 GLN A C 1
ATOM 577 O O . GLN A 1 77 ? 9.885 -4.897 -8.445 1.00 96.25 77 GLN A O 1
ATOM 582 N N . GLU A 1 78 ? 11.955 -4.400 -9.173 1.00 96.75 78 GLU A N 1
ATOM 583 C CA . GLU A 1 78 ? 12.580 -4.303 -7.848 1.00 96.75 78 GLU A CA 1
ATOM 584 C C . GLU A 1 78 ? 11.924 -3.206 -6.998 1.00 96.75 78 GLU A C 1
ATOM 586 O O . GLU A 1 78 ? 11.561 -3.450 -5.847 1.00 96.75 78 GLU A O 1
ATOM 591 N N . GLN A 1 79 ? 11.706 -2.019 -7.568 1.00 96.38 79 GLN A N 1
ATOM 592 C C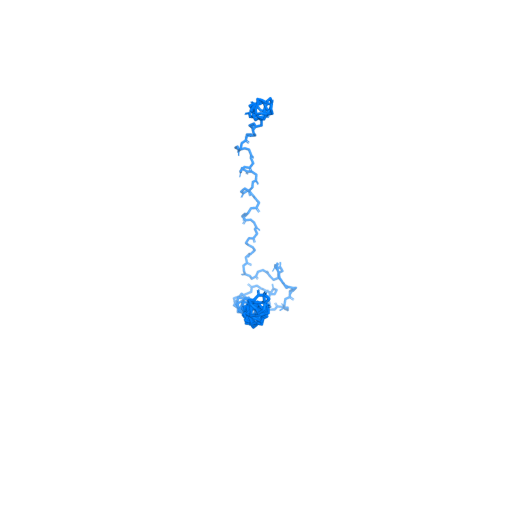A . GLN A 1 79 ? 11.061 -0.905 -6.866 1.00 96.38 79 GLN A CA 1
ATOM 593 C C . GLN A 1 79 ? 9.608 -1.220 -6.499 1.00 96.38 79 GLN A C 1
ATOM 595 O O . GLN A 1 79 ? 9.186 -0.988 -5.366 1.00 96.38 79 GLN A O 1
ATOM 600 N N . LEU A 1 80 ? 8.844 -1.796 -7.432 1.00 97.25 80 LEU A N 1
ATOM 601 C CA . LEU A 1 80 ? 7.463 -2.203 -7.173 1.00 97.25 80 LEU A CA 1
ATOM 602 C C . LEU A 1 80 ? 7.383 -3.310 -6.117 1.00 97.25 80 LEU A C 1
ATOM 604 O O . LEU A 1 80 ? 6.458 -3.311 -5.304 1.00 97.25 80 LEU A O 1
ATOM 608 N N . ALA A 1 81 ? 8.329 -4.250 -6.114 1.00 97.88 81 ALA A N 1
ATOM 609 C CA . ALA A 1 81 ? 8.407 -5.287 -5.093 1.00 97.88 81 ALA A CA 1
ATOM 610 C C . ALA A 1 81 ? 8.715 -4.686 -3.716 1.00 97.88 81 ALA A C 1
ATOM 612 O O . ALA A 1 81 ? 8.016 -5.009 -2.758 1.00 97.88 81 ALA A O 1
ATOM 613 N N . ALA A 1 82 ? 9.686 -3.773 -3.624 1.00 97.88 82 ALA A N 1
ATOM 614 C CA . ALA A 1 82 ? 10.020 -3.082 -2.380 1.00 97.88 82 ALA A CA 1
ATOM 615 C C . ALA A 1 82 ? 8.824 -2.297 -1.819 1.00 97.88 82 ALA A C 1
ATOM 617 O O . ALA A 1 82 ? 8.516 -2.405 -0.635 1.00 97.88 82 ALA A O 1
ATOM 618 N N . LEU A 1 83 ? 8.089 -1.581 -2.677 1.00 98.12 83 LEU A N 1
ATOM 619 C CA . LEU A 1 83 ? 6.896 -0.838 -2.267 1.00 98.12 83 LEU A CA 1
ATOM 620 C C . LEU A 1 83 ? 5.787 -1.763 -1.742 1.00 98.12 83 LEU A C 1
ATOM 622 O O . LEU A 1 83 ? 5.153 -1.471 -0.729 1.00 98.12 83 LEU A O 1
ATOM 626 N N . LYS A 1 84 ? 5.564 -2.904 -2.407 1.00 98.12 84 LYS A N 1
ATOM 627 C CA . LYS A 1 84 ? 4.599 -3.915 -1.950 1.00 98.12 84 LYS A CA 1
ATOM 628 C C . LYS A 1 84 ? 4.993 -4.511 -0.600 1.00 98.12 84 LYS A C 1
ATOM 630 O O . LYS A 1 84 ? 4.120 -4.669 0.246 1.00 98.12 84 LYS A O 1
ATOM 635 N N . GLN A 1 85 ? 6.274 -4.827 -0.405 1.00 98.31 85 GLN A N 1
ATOM 636 C CA . GLN A 1 85 ? 6.771 -5.362 0.865 1.00 98.31 85 GLN A CA 1
ATOM 637 C C . GLN A 1 85 ? 6.600 -4.353 1.997 1.00 98.31 85 GLN A C 1
ATOM 639 O O . GLN A 1 85 ? 6.007 -4.690 3.013 1.00 98.31 85 GLN A O 1
ATOM 644 N N . HIS A 1 86 ? 6.989 -3.096 1.780 1.00 98.31 86 HIS A N 1
ATOM 645 C CA . HIS A 1 86 ? 6.797 -2.034 2.765 1.00 98.31 86 HIS A CA 1
ATOM 646 C C . HIS A 1 86 ? 5.321 -1.889 3.174 1.00 98.31 86 HIS A C 1
ATOM 648 O O . HIS A 1 86 ? 4.996 -1.845 4.355 1.00 98.31 86 HIS A O 1
ATOM 654 N N . HIS A 1 87 ? 4.388 -1.891 2.215 1.00 98.38 87 HIS A N 1
ATOM 655 C CA . HIS A 1 87 ? 2.962 -1.844 2.553 1.00 98.38 87 HIS A CA 1
ATOM 656 C C . HIS A 1 87 ? 2.469 -3.090 3.295 1.00 98.38 87 HIS A C 1
ATOM 658 O O . HIS A 1 87 ? 1.585 -2.980 4.142 1.00 98.38 87 HIS A O 1
ATOM 664 N N . GLN A 1 88 ? 3.027 -4.264 3.003 1.00 98.31 88 GLN A N 1
ATOM 665 C CA . GLN A 1 88 ? 2.699 -5.485 3.730 1.00 98.31 88 GLN A CA 1
ATOM 666 C C . GLN A 1 88 ? 3.194 -5.425 5.185 1.00 98.31 88 GLN A C 1
ATOM 668 O O . GLN A 1 88 ? 2.447 -5.782 6.096 1.00 98.31 88 GLN A O 1
ATOM 673 N N . GLU A 1 89 ? 4.406 -4.916 5.407 1.00 98.38 89 GLU A N 1
ATOM 674 C CA . GLU A 1 89 ? 4.982 -4.704 6.739 1.00 98.38 89 GLU A CA 1
ATOM 675 C C . GLU A 1 89 ? 4.138 -3.730 7.572 1.00 98.38 89 GLU A C 1
ATOM 677 O O . GLU A 1 89 ? 3.801 -4.045 8.715 1.00 98.38 89 GLU A O 1
ATOM 682 N N . GLU A 1 90 ? 3.706 -2.609 6.986 1.00 98.56 90 GLU A N 1
ATOM 683 C CA . GLU A 1 90 ? 2.837 -1.630 7.655 1.00 98.56 90 GLU A CA 1
ATOM 684 C C . GLU A 1 90 ? 1.472 -2.228 8.027 1.00 98.56 90 GLU A C 1
ATOM 686 O O . GLU A 1 90 ? 0.965 -2.029 9.135 1.00 98.56 90 GLU A O 1
ATOM 691 N N . ILE A 1 91 ? 0.879 -3.026 7.130 1.00 98.38 91 ILE A N 1
ATOM 692 C CA . ILE A 1 91 ? -0.364 -3.753 7.418 1.00 98.38 91 ILE A CA 1
ATOM 693 C C . ILE A 1 91 ? -0.170 -4.683 8.620 1.00 98.38 91 ILE A C 1
ATOM 695 O O . ILE A 1 91 ? -1.016 -4.723 9.517 1.00 98.38 91 ILE A O 1
ATOM 699 N N . ASP A 1 92 ? 0.922 -5.441 8.656 1.00 98.50 92 ASP A N 1
ATOM 700 C CA . ASP A 1 92 ? 1.170 -6.402 9.728 1.00 98.50 92 ASP A CA 1
ATOM 701 C C . ASP A 1 92 ? 1.546 -5.719 11.049 1.00 98.50 92 ASP A C 1
ATOM 703 O O . ASP A 1 92 ? 1.154 -6.196 12.120 1.00 98.50 92 ASP A O 1
ATOM 707 N N . HIS A 1 93 ? 2.217 -4.568 10.996 1.00 98.56 93 HIS A N 1
ATOM 708 C CA . HIS A 1 93 ? 2.422 -3.700 12.151 1.00 98.56 93 HIS A CA 1
ATOM 709 C C . HIS A 1 93 ? 1.082 -3.233 12.737 1.00 98.56 93 HIS A C 1
ATOM 711 O O . HIS A 1 93 ? 0.814 -3.440 13.924 1.00 98.56 93 HIS A O 1
ATOM 717 N N . HIS A 1 94 ? 0.185 -2.699 11.905 1.00 98.50 94 HIS A N 1
ATOM 718 C CA . HIS A 1 94 ? -1.123 -2.235 12.364 1.00 98.50 94 HIS A CA 1
ATOM 719 C C . HIS A 1 94 ? -2.020 -3.362 12.884 1.00 98.50 94 HIS A C 1
ATOM 721 O O . HIS A 1 94 ? -2.746 -3.161 13.858 1.00 98.50 94 HIS A O 1
ATOM 727 N N . LYS A 1 95 ? -1.947 -4.571 12.315 1.00 98.50 95 LYS A N 1
ATOM 728 C CA . LYS A 1 95 ? -2.654 -5.738 12.873 1.00 98.50 95 LYS A CA 1
ATOM 729 C C . LYS A 1 95 ? -2.213 -6.046 14.304 1.00 98.50 95 LYS A C 1
ATOM 731 O O . LYS A 1 95 ? -3.065 -6.293 15.156 1.00 98.50 95 LYS A O 1
ATOM 736 N N . LYS A 1 96 ? -0.904 -6.010 14.580 1.00 98.44 96 LYS A N 1
ATOM 737 C CA . LYS A 1 96 ? -0.366 -6.244 15.933 1.00 98.44 96 LYS A CA 1
ATOM 738 C C . LYS A 1 96 ? -0.836 -5.175 16.918 1.00 98.44 96 LYS A C 1
ATOM 740 O O . LYS A 1 96 ? -1.192 -5.502 18.049 1.00 98.44 96 LYS A O 1
ATOM 745 N N . GLU A 1 97 ? -0.892 -3.919 16.483 1.00 98.44 97 GLU A N 1
ATOM 746 C CA . GLU A 1 97 ? -1.406 -2.818 17.302 1.00 98.44 97 GLU A CA 1
ATOM 747 C C . GLU A 1 97 ? -2.897 -2.971 17.621 1.00 98.44 97 GLU A C 1
ATOM 749 O O . GLU A 1 97 ? -3.298 -2.817 18.777 1.00 98.44 97 GLU A O 1
ATOM 754 N N . ILE A 1 98 ? -3.715 -3.360 16.638 1.00 98.44 98 ILE A N 1
ATOM 755 C CA . ILE A 1 98 ? -5.135 -3.671 16.858 1.00 98.44 98 ILE A CA 1
ATOM 756 C C . ILE A 1 98 ? -5.284 -4.801 17.880 1.00 98.44 98 ILE A C 1
ATOM 758 O O . ILE A 1 98 ? -6.096 -4.699 18.798 1.00 98.44 98 ILE A O 1
ATOM 762 N N . GLU A 1 99 ? -4.489 -5.865 17.762 1.00 98.44 99 GLU A N 1
ATOM 763 C CA . GLU A 1 99 ? -4.534 -6.987 18.700 1.00 98.44 99 GLU A CA 1
ATOM 764 C C . GLU A 1 99 ? -4.162 -6.554 20.128 1.00 98.44 99 GLU A C 1
ATOM 766 O O . GLU A 1 99 ? -4.833 -6.929 21.094 1.00 98.44 99 GLU A O 1
ATOM 771 N N . ARG A 1 100 ? -3.126 -5.719 20.274 1.00 98.50 100 ARG A N 1
ATOM 772 C CA . ARG A 1 100 ? -2.724 -5.140 21.563 1.00 98.50 100 ARG A CA 1
ATOM 773 C C . ARG A 1 100 ? -3.869 -4.348 22.195 1.00 98.50 100 ARG A C 1
ATOM 775 O O . ARG A 1 100 ? -4.223 -4.612 23.345 1.00 98.50 100 ARG A O 1
ATOM 782 N N . LEU A 1 101 ? -4.478 -3.438 21.435 1.00 98.50 101 LEU A N 1
ATOM 783 C CA . LEU A 1 101 ? -5.594 -2.612 21.902 1.00 98.50 101 LEU A CA 1
ATOM 784 C C . LEU A 1 101 ? -6.827 -3.456 22.246 1.00 98.50 101 LEU A C 1
ATOM 786 O O . LEU A 1 101 ? -7.492 -3.204 23.251 1.00 98.50 101 LEU A O 1
ATOM 790 N N . GLN A 1 102 ? -7.107 -4.509 21.477 1.00 98.44 102 GLN A N 1
ATOM 791 C CA . GLN A 1 102 ? -8.218 -5.415 21.761 1.00 98.44 102 GLN A CA 1
ATOM 792 C C . GLN A 1 102 ? -8.046 -6.113 23.119 1.00 98.44 102 GLN A C 1
ATOM 794 O O . GLN A 1 102 ? -8.991 -6.179 23.909 1.00 98.44 102 GLN A O 1
ATOM 799 N N . ARG A 1 103 ? -6.824 -6.554 23.451 1.00 98.19 103 ARG A N 1
ATOM 800 C CA . ARG A 1 103 ? -6.518 -7.142 24.768 1.00 98.19 103 ARG A CA 1
ATOM 801 C C . ARG A 1 103 ? -6.703 -6.139 25.908 1.00 98.19 103 ARG A C 1
ATOM 803 O O . ARG A 1 103 ? -7.139 -6.519 26.997 1.00 98.19 103 ARG A O 1
ATOM 810 N N . GLU A 1 104 ? -6.371 -4.868 25.692 1.00 98.38 104 GLU A N 1
ATOM 811 C CA . GLU A 1 104 ? -6.601 -3.809 26.682 1.00 98.38 104 GLU A CA 1
ATOM 812 C C . GLU A 1 104 ? -8.095 -3.562 26.899 1.00 98.38 104 GLU A C 1
ATOM 814 O O . GLU A 1 104 ? -8.556 -3.543 28.045 1.00 98.38 104 GLU A O 1
ATOM 819 N N . ILE A 1 105 ? -8.873 -3.478 25.817 1.00 98.31 105 ILE A N 1
ATOM 820 C CA . ILE A 1 105 ? -10.335 -3.374 25.875 1.00 98.31 105 ILE A CA 1
ATOM 821 C C . ILE A 1 105 ? -10.919 -4.538 26.682 1.00 98.31 105 ILE A C 1
ATOM 823 O O . ILE A 1 105 ? -11.737 -4.321 27.579 1.00 98.31 105 ILE A O 1
ATOM 827 N N . ASP A 1 106 ? -10.485 -5.770 26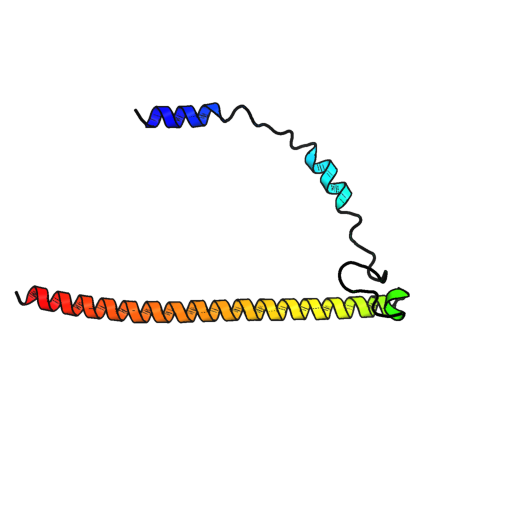.422 1.00 98.25 106 ASP A N 1
ATOM 828 C CA . ASP A 1 106 ? -11.012 -6.948 27.114 1.00 98.25 106 ASP A CA 1
ATOM 829 C C . ASP A 1 106 ? -10.620 -6.982 28.598 1.00 98.25 106 ASP A C 1
ATOM 831 O O . ASP A 1 106 ? -11.435 -7.352 29.455 1.00 98.25 106 ASP A O 1
ATOM 835 N N . ARG A 1 107 ? -9.425 -6.486 28.938 1.00 98.12 107 ARG A N 1
ATOM 836 C CA . ARG A 1 107 ? -9.007 -6.258 30.328 1.00 98.12 107 ARG A CA 1
ATOM 837 C C . ARG A 1 107 ? -9.929 -5.260 31.030 1.00 98.12 107 ARG A C 1
ATOM 839 O O . ARG A 1 107 ? -10.366 -5.518 32.154 1.00 98.12 107 ARG A O 1
ATOM 846 N N . HIS A 1 108 ? -10.252 -4.140 30.384 1.00 98.25 108 HIS A N 1
ATOM 847 C CA . HIS A 1 108 ? -11.162 -3.133 30.936 1.00 98.25 108 HIS A CA 1
ATOM 848 C C . HIS A 1 108 ? -12.598 -3.653 31.064 1.00 98.25 108 HIS A C 1
ATOM 850 O O . HIS A 1 108 ? -13.212 -3.473 32.116 1.00 98.25 108 HIS A O 1
ATOM 856 N N . LYS A 1 109 ? -13.103 -4.401 30.076 1.00 97.75 109 LYS A N 1
ATOM 857 C CA . LYS A 1 109 ? -14.387 -5.115 30.185 1.00 97.75 109 LYS A CA 1
ATOM 858 C C . LYS A 1 109 ? -14.408 -6.072 31.379 1.00 97.75 109 LYS A C 1
ATOM 860 O O . LYS A 1 109 ? -15.424 -6.191 32.058 1.00 97.75 109 LYS A O 1
ATOM 865 N N . GLY A 1 110 ? -13.297 -6.758 31.654 1.00 96.50 110 GLY A N 1
ATOM 866 C CA . GLY A 1 110 ? -13.131 -7.595 32.844 1.00 96.50 110 GLY A CA 1
ATOM 867 C C . GLY A 1 110 ? -13.266 -6.809 34.151 1.00 96.50 110 GLY A C 1
ATOM 868 O O . GLY A 1 110 ? -14.025 -7.219 35.025 1.00 96.50 11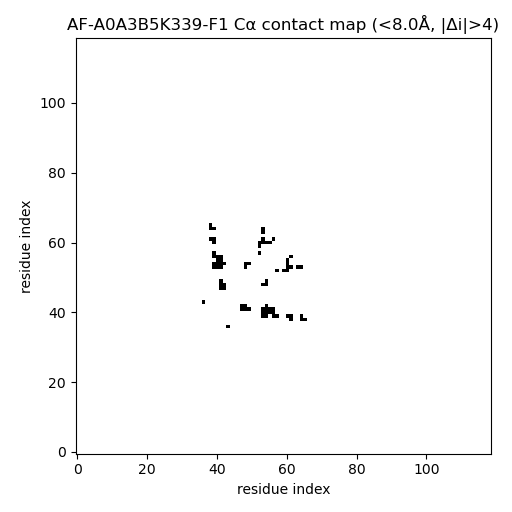0 GLY A O 1
ATOM 869 N N . LYS A 1 111 ? -12.588 -5.659 34.267 1.00 96.75 111 LYS A N 1
ATOM 870 C CA . LYS A 1 111 ? -12.695 -4.772 35.442 1.00 96.75 111 LYS A CA 1
ATOM 871 C C . LYS A 1 111 ? -14.126 -4.273 35.659 1.00 96.75 111 LYS A C 1
ATOM 873 O O . LYS A 1 111 ? -14.617 -4.341 36.776 1.00 96.75 111 LYS A O 1
ATOM 878 N N . ILE A 1 112 ? -14.807 -3.849 34.591 1.00 96.31 112 ILE A N 1
ATOM 879 C CA . ILE A 1 112 ? -16.207 -3.398 34.655 1.00 96.31 112 ILE A CA 1
ATOM 880 C C . ILE A 1 112 ? -17.129 -4.524 35.135 1.00 96.31 112 ILE A C 1
ATOM 882 O O . ILE A 1 112 ? -18.003 -4.283 35.956 1.00 96.31 112 ILE A O 1
ATOM 886 N N . ARG A 1 113 ? -16.940 -5.759 34.649 1.00 95.69 113 ARG A N 1
ATOM 887 C CA . ARG A 1 113 ? -17.741 -6.911 35.096 1.00 95.69 113 ARG A CA 1
ATOM 888 C C . ARG A 1 113 ? -17.576 -7.208 36.585 1.00 95.69 113 ARG A C 1
ATOM 890 O O . ARG A 1 113 ? -18.570 -7.530 37.215 1.00 95.69 113 ARG A O 1
ATOM 897 N N . LYS A 1 114 ? -16.356 -7.088 37.123 1.00 93.88 114 LYS A N 1
ATOM 898 C CA . LYS A 1 114 ? -16.103 -7.255 38.564 1.00 93.88 114 LYS A CA 1
ATOM 899 C C . LYS A 1 114 ? -16.842 -6.194 39.375 1.00 93.88 114 LYS A C 1
ATOM 901 O O . LYS A 1 114 ? -17.655 -6.546 40.211 1.00 93.88 114 LYS A O 1
ATOM 906 N N . LEU A 1 115 ? -16.663 -4.921 39.012 1.00 93.75 115 LEU A N 1
ATOM 907 C CA . LEU A 1 115 ? -17.332 -3.805 39.688 1.00 93.75 115 LEU A CA 1
ATOM 908 C C . LEU A 1 115 ? -18.865 -3.911 39.663 1.00 93.75 115 LEU A C 1
ATOM 910 O O . LEU A 1 115 ? -19.503 -3.477 40.603 1.00 93.75 115 LEU A O 1
ATOM 914 N N . LYS A 1 116 ? -19.460 -4.494 38.614 1.00 89.38 116 LYS A N 1
ATOM 915 C CA . LYS A 1 116 ? -20.918 -4.689 38.513 1.00 89.38 116 LYS A CA 1
ATOM 916 C C . LYS A 1 116 ? -21.483 -5.839 39.351 1.00 89.38 116 LYS A C 1
ATOM 918 O O . LYS A 1 116 ? -22.697 -5.928 39.456 1.00 89.38 116 LYS A O 1
ATOM 923 N N . HIS A 1 117 ? -20.650 -6.774 39.804 1.00 82.12 117 HIS A N 1
ATOM 924 C CA . HIS A 1 117 ? -21.094 -7.918 40.610 1.00 82.12 117 HIS A CA 1
ATOM 925 C C . HIS A 1 117 ? -20.948 -7.629 42.116 1.00 82.12 117 HIS A C 1
ATOM 927 O O . HIS A 1 117 ? -21.545 -8.321 42.936 1.00 82.12 117 HIS A O 1
ATOM 933 N N . ASP A 1 118 ? -20.151 -6.627 42.483 1.00 71.12 118 ASP A N 1
ATOM 934 C CA . ASP A 1 118 ? -19.911 -6.251 43.878 1.00 71.12 118 ASP A CA 1
ATOM 935 C C . ASP A 1 118 ? -20.979 -5.267 44.436 1.00 71.12 118 ASP A C 1
ATOM 937 O O . ASP A 1 118 ? -20.869 -4.868 45.594 1.00 71.12 118 ASP A O 1
ATOM 941 N N . ASP A 1 119 ? -22.011 -4.932 43.640 1.00 55.44 119 ASP A N 1
ATOM 942 C CA . ASP A 1 119 ? -23.242 -4.191 44.003 1.00 55.44 119 ASP A CA 1
ATOM 943 C C . ASP A 1 119 ? -24.464 -5.134 44.020 1.00 55.44 119 ASP A C 1
ATOM 945 O O . ASP A 1 119 ? -25.346 -4.962 44.895 1.00 55.44 119 ASP A O 1
#

Organism: Takifugu rubripes (NCBI:txid31033)

Radius of gyration: 31.68 Å; Cα contacts (8 Å, |Δi|>4): 38; chains: 1; bounding box: 73×18×81 Å

Secondary structure (DSSP, 8-state):
-HHHHHHHHHHHSTTS----THHHHHHHGGGSSTT---TT-SS-SSSS--SHHHHTT-HHHHHHHHHHHHHHHHHHHHHHHHHHHHHHHHHHHHHHHHHHHHHHHHHHHHHHHHHTT--

Foldseek 3Di:
DVVVVVVVVVVVPPPDDDDPVVPPVVVVVVPPPPQPDDQQCQDHDDDHRPDPLSNVSDPVNSVVSVVVVVVVVVVVVVVVVVVVVVVVVVVVVVVVVVVVVVVVVVVVVVVVVVVVVVD

InterPro domains:
  IPR007648 Mitochondrial ATPase inhibitor [PF04568] (22-107)

Mean predicted aligned error: 17.74 Å

pLDDT: mean 73.76, std 20.62, range [43.91, 98.56]

Solvent-accessible surface area (backbone atoms only — not comparable to full-atom values): 7113 Å² total; per-residue (Å²): 124,69,69,64,56,58,55,53,58,59,67,69,64,77,79,79,79,84,76,75,72,74,68,61,60,66,63,56,63,75,72,65,72,82,75,73,69,62,86,32,58,32,75,62,99,81,58,75,55,73,47,72,58,26,48,66,40,41,77,66,23,31,51,52,53,51,53,50,52,53,51,50,53,48,51,52,49,52,53,54,48,52,55,51,50,53,54,51,50,53,53,53,53,51,51,52,52,53,52,53,52,50,54,51,51,53,52,51,53,51,53,53,54,52,62,66,68,78,111